Protein AF-A0A2K3KWX6-F1 (afdb_monomer_lite)

Secondary structure (DSSP, 8-state):
-HHHHHHHHHHHHHHIIIIIHHHHHHHHHTTSS--SSHHHHHHHHHHTT--GGGHHHHHHHHHHHHH--

Structure (mmCIF, N/CA/C/O backbone):
data_AF-A0A2K3KWX6-F1
#
_entry.id   AF-A0A2K3KWX6-F1
#
loop_
_atom_site.group_PDB
_atom_site.id
_atom_site.type_symbol
_atom_site.label_atom_id
_atom_site.label_alt_id
_atom_site.label_comp_id
_atom_site.label_asym_id
_atom_site.label_entity_id
_atom_site.label_seq_id
_atom_site.pdbx_PDB_ins_code
_atom_site.Cartn_x
_atom_site.Cartn_y
_atom_site.Cartn_z
_atom_site.occupancy
_atom_site.B_iso_or_equiv
_atom_site.auth_seq_id
_atom_site.auth_comp_id
_atom_site.auth_asym_id
_atom_site.auth_atom_id
_atom_site.pdbx_PDB_model_num
ATOM 1 N N . GLU A 1 1 ? 21.354 -4.352 -19.788 1.00 63.06 1 GLU A N 1
ATOM 2 C CA . GLU A 1 1 ? 21.168 -4.627 -18.348 1.00 63.06 1 GLU A CA 1
ATOM 3 C C . GLU A 1 1 ? 20.484 -3.459 -17.649 1.00 63.06 1 GLU A C 1
ATOM 5 O O . GLU A 1 1 ? 19.309 -3.600 -17.360 1.00 63.06 1 GLU A O 1
ATOM 10 N N . ILE A 1 2 ? 21.093 -2.270 -17.566 1.00 75.12 2 ILE A N 1
ATOM 11 C CA . ILE A 1 2 ? 20.518 -1.091 -16.871 1.00 75.12 2 ILE A CA 1
ATOM 12 C C . ILE A 1 2 ? 19.070 -0.748 -17.296 1.00 75.12 2 ILE A C 1
ATOM 14 O O . ILE A 1 2 ? 18.204 -0.555 -16.452 1.00 75.12 2 ILE A O 1
ATOM 18 N N . ALA A 1 3 ? 18.772 -0.731 -18.601 1.00 79.69 3 ALA A N 1
ATOM 19 C CA . ALA A 1 3 ? 17.431 -0.389 -19.094 1.00 79.69 3 ALA A CA 1
ATOM 20 C C . ALA A 1 3 ? 16.340 -1.418 -18.724 1.00 79.69 3 ALA A C 1
ATOM 22 O O . ALA A 1 3 ? 15.175 -1.055 -18.587 1.00 79.69 3 ALA A O 1
ATOM 23 N N . ALA A 1 4 ? 16.704 -2.697 -18.566 1.00 82.94 4 ALA A N 1
ATOM 24 C CA . ALA A 1 4 ? 15.762 -3.733 -18.142 1.00 82.94 4 ALA A CA 1
ATOM 25 C C . ALA A 1 4 ? 15.463 -3.613 -16.641 1.00 82.94 4 ALA A C 1
ATOM 27 O O . ALA A 1 4 ? 14.316 -3.761 -16.223 1.00 82.94 4 ALA A O 1
ATOM 28 N N . ASP A 1 5 ? 16.478 -3.270 -15.846 1.00 85.75 5 ASP A N 1
ATOM 29 C CA . ASP A 1 5 ? 16.325 -3.033 -14.412 1.00 85.75 5 ASP A CA 1
ATOM 30 C C . ASP A 1 5 ? 15.471 -1.788 -14.135 1.00 85.75 5 ASP A C 1
ATOM 32 O O . ASP A 1 5 ? 14.582 -1.826 -13.284 1.00 85.75 5 ASP A O 1
ATOM 36 N N . GLU A 1 6 ? 15.654 -0.710 -14.903 1.00 92.06 6 GLU A N 1
ATOM 37 C CA . GLU A 1 6 ? 14.799 0.481 -14.817 1.00 92.06 6 GLU A CA 1
ATOM 38 C C . GLU A 1 6 ? 13.325 0.173 -15.114 1.00 92.06 6 GLU A C 1
ATOM 40 O O . GLU A 1 6 ? 12.433 0.660 -14.414 1.00 92.06 6 GLU A O 1
ATOM 45 N N . ASP A 1 7 ? 13.054 -0.639 -16.137 1.00 93.25 7 ASP A N 1
ATOM 46 C CA . ASP A 1 7 ? 11.690 -1.033 -16.496 1.00 93.25 7 ASP A CA 1
ATOM 47 C C . ASP A 1 7 ? 11.049 -1.906 -15.406 1.00 93.25 7 ASP A C 1
ATOM 49 O O . ASP A 1 7 ? 9.891 -1.700 -15.031 1.00 93.25 7 ASP A O 1
ATOM 53 N N . ASN A 1 8 ? 11.824 -2.814 -14.811 1.00 91.88 8 ASN A N 1
ATOM 54 C CA . ASN A 1 8 ? 11.381 -3.619 -13.675 1.00 91.88 8 ASN A CA 1
ATOM 55 C C . ASN A 1 8 ? 11.018 -2.746 -12.465 1.00 91.88 8 ASN A C 1
ATOM 57 O O . ASN A 1 8 ? 9.956 -2.934 -11.870 1.00 91.88 8 ASN A O 1
ATOM 61 N N . VAL A 1 9 ? 11.839 -1.746 -12.127 1.00 92.19 9 VAL A N 1
ATOM 62 C CA . VAL A 1 9 ? 11.553 -0.817 -11.018 1.00 92.19 9 VAL A CA 1
ATOM 63 C C . VAL A 1 9 ? 10.272 -0.018 -11.271 1.00 92.19 9 VAL A C 1
ATOM 65 O O . VAL A 1 9 ? 9.477 0.183 -10.345 1.00 92.19 9 VAL A O 1
ATOM 68 N N . ARG A 1 10 ? 10.023 0.406 -12.517 1.00 92.50 10 ARG A N 1
ATOM 69 C CA . ARG A 1 10 ? 8.783 1.109 -12.890 1.00 92.50 10 ARG A CA 1
ATOM 70 C C . ARG A 1 10 ? 7.562 0.206 -12.747 1.00 92.50 10 ARG A C 1
ATOM 72 O O . ARG A 1 10 ? 6.591 0.615 -12.115 1.00 92.50 10 ARG A O 1
ATOM 79 N N . LYS A 1 11 ? 7.632 -1.025 -13.259 1.00 93.75 11 LYS A N 1
ATOM 80 C CA . LYS A 1 11 ? 6.551 -2.020 -13.155 1.00 93.75 11 LYS A CA 1
ATOM 81 C C . LYS A 1 11 ? 6.214 -2.359 -11.707 1.00 93.75 11 LYS A C 1
ATOM 83 O O . LYS A 1 11 ? 5.044 -2.378 -11.341 1.00 93.75 11 LYS A O 1
ATOM 88 N N . VAL A 1 12 ? 7.225 -2.576 -10.867 1.00 91.88 12 VAL A N 1
ATOM 89 C CA . VAL A 1 12 ? 7.025 -2.846 -9.434 1.00 91.88 12 VAL A CA 1
ATOM 90 C C . VAL A 1 12 ? 6.419 -1.634 -8.729 1.00 91.88 12 VAL A C 1
ATOM 92 O O . VAL A 1 12 ?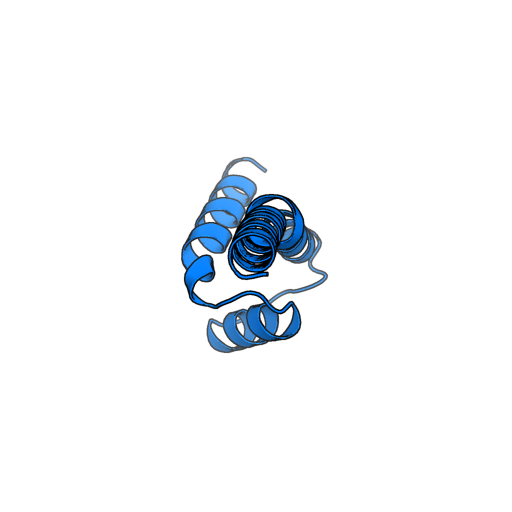 5.501 -1.789 -7.925 1.00 91.88 12 VAL A O 1
ATOM 95 N N . SER A 1 13 ? 6.878 -0.423 -9.057 1.00 90.81 13 SER A N 1
ATOM 96 C CA . SER A 1 13 ? 6.315 0.806 -8.481 1.00 90.81 13 SER A CA 1
ATOM 97 C C . SER A 1 13 ? 4.840 0.992 -8.849 1.00 90.81 13 SER A C 1
ATOM 99 O O . SER A 1 13 ? 4.048 1.354 -7.985 1.00 90.81 13 SER A O 1
ATOM 101 N N . GLN A 1 14 ? 4.462 0.697 -10.097 1.00 93.56 14 GLN A N 1
ATOM 102 C CA . GLN A 1 14 ? 3.064 0.716 -10.551 1.00 93.56 14 GLN A CA 1
ATOM 103 C C . GLN A 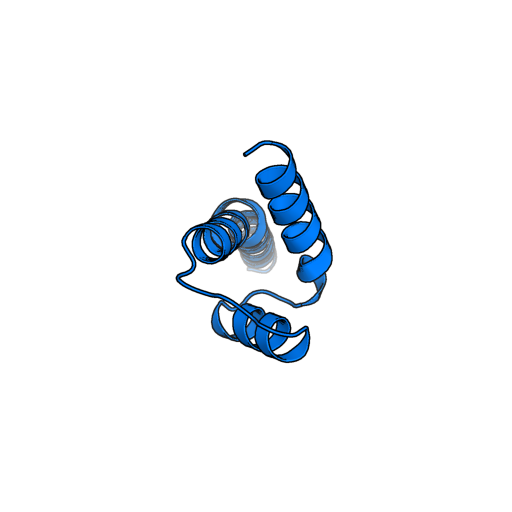1 14 ? 2.231 -0.368 -9.861 1.00 93.56 14 GLN A C 1
ATOM 105 O O . GLN A 1 14 ? 1.143 -0.104 -9.361 1.00 93.56 14 GLN A O 1
ATOM 110 N N . TYR A 1 15 ? 2.762 -1.586 -9.749 1.00 93.94 15 TYR A N 1
ATOM 111 C CA . TYR A 1 15 ? 2.084 -2.674 -9.046 1.00 93.94 15 TYR A CA 1
ATOM 112 C C . TYR A 1 15 ? 1.797 -2.328 -7.574 1.00 93.94 15 TYR A C 1
ATOM 114 O O . TYR A 1 15 ? 0.708 -2.604 -7.065 1.00 93.94 15 TYR A O 1
ATOM 122 N N . LEU A 1 16 ? 2.740 -1.667 -6.894 1.00 92.38 16 LEU A N 1
ATOM 123 C CA . LEU A 1 16 ? 2.546 -1.189 -5.524 1.00 92.38 16 LEU A CA 1
ATOM 124 C C . LEU A 1 16 ? 1.364 -0.210 -5.429 1.00 92.38 16 LEU A C 1
ATOM 126 O O . LEU A 1 16 ? 0.557 -0.312 -4.504 1.00 92.38 16 LEU A O 1
ATOM 130 N N . THR A 1 17 ? 1.251 0.732 -6.368 1.00 90.75 17 THR A N 1
ATOM 131 C CA . THR A 1 17 ? 0.200 1.759 -6.343 1.00 90.75 17 THR A CA 1
ATOM 132 C C . THR A 1 17 ? -1.161 1.270 -6.791 1.00 90.75 17 THR A C 1
ATOM 134 O O . THR A 1 17 ? -2.160 1.755 -6.260 1.00 90.75 17 THR A O 1
ATOM 137 N N . ASP A 1 18 ? -1.193 0.338 -7.735 1.00 92.31 18 ASP A N 1
ATOM 138 C CA . ASP A 1 18 ? -2.415 -0.025 -8.451 1.00 92.31 18 ASP A CA 1
ATOM 139 C C . ASP A 1 18 ? -3.032 -1.316 -7.910 1.00 92.31 18 ASP A C 1
ATOM 141 O O . ASP A 1 18 ? -4.227 -1.546 -8.078 1.00 92.31 18 ASP A O 1
ATOM 145 N N . VAL A 1 19 ? -2.236 -2.150 -7.232 1.00 93.06 19 VAL A N 1
ATOM 146 C CA . VAL A 1 19 ? -2.679 -3.449 -6.709 1.00 93.06 19 VAL A CA 1
ATOM 147 C C . VAL A 1 19 ? -2.508 -3.528 -5.199 1.00 93.06 19 VAL A C 1
ATOM 149 O O . VAL A 1 19 ? -3.481 -3.756 -4.482 1.00 93.06 19 VAL A O 1
ATOM 152 N N . VAL A 1 20 ? -1.288 -3.324 -4.695 1.00 94.06 20 VAL A N 1
ATOM 153 C CA . VAL A 1 20 ? -0.982 -3.550 -3.269 1.00 94.06 20 VAL A CA 1
ATOM 154 C C . VAL A 1 20 ? -1.690 -2.531 -2.378 1.00 94.06 20 VAL A C 1
ATOM 156 O O . VAL A 1 20 ? -2.312 -2.910 -1.390 1.00 94.06 20 VAL A O 1
ATOM 159 N N . LEU A 1 21 ? -1.634 -1.247 -2.7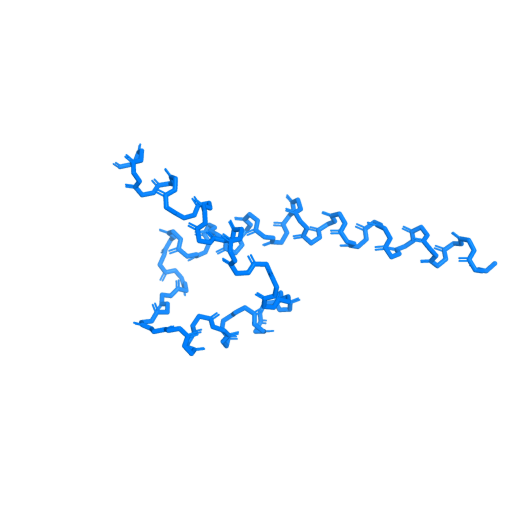38 1.00 92.75 21 LEU A N 1
ATOM 160 C CA . LEU A 1 21 ? -2.266 -0.176 -1.967 1.00 92.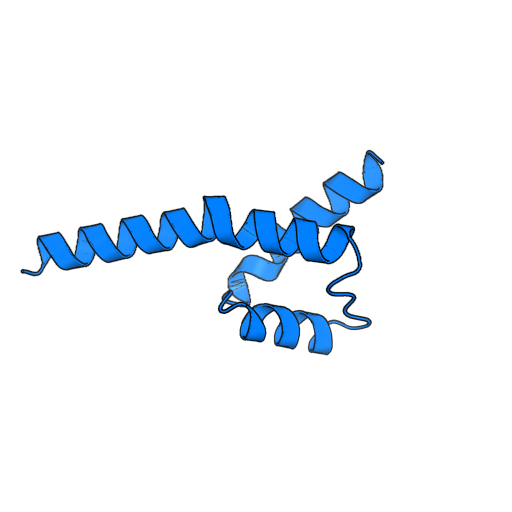75 21 LEU A CA 1
ATOM 161 C C . LEU A 1 21 ? -3.797 -0.317 -1.880 1.00 92.75 21 LEU A C 1
ATOM 163 O O . LEU A 1 21 ? -4.313 -0.298 -0.762 1.00 92.75 21 LEU A O 1
ATOM 167 N N . PRO A 1 22 ? -4.539 -0.499 -2.993 1.00 91.88 22 PRO A N 1
ATOM 168 C CA . PRO A 1 22 ? -5.982 -0.732 -2.930 1.00 91.88 22 PRO A CA 1
ATOM 169 C C . PRO A 1 22 ? -6.358 -1.986 -2.140 1.00 91.88 22 PRO A C 1
ATOM 171 O O . PRO A 1 22 ? -7.345 -1.963 -1.409 1.00 91.88 22 PRO A O 1
ATOM 174 N N . LYS A 1 23 ? -5.557 -3.056 -2.238 1.00 91.69 23 LYS A N 1
ATOM 175 C CA . LYS A 1 23 ? -5.766 -4.272 -1.448 1.00 91.69 23 LYS A CA 1
ATOM 176 C C . LYS A 1 23 ? -5.617 -4.001 0.050 1.00 91.69 23 LYS A C 1
ATOM 178 O O . LYS A 1 23 ? -6.514 -4.333 0.807 1.00 91.69 23 LYS A O 1
ATOM 183 N N . PHE A 1 24 ? -4.562 -3.301 0.460 1.00 92.44 24 PHE A N 1
ATOM 184 C CA . PHE A 1 24 ? -4.380 -2.922 1.863 1.00 92.44 24 PHE A CA 1
ATOM 185 C C . PHE A 1 24 ? -5.525 -2.042 2.387 1.00 92.44 24 PHE A C 1
ATOM 187 O O . PHE A 1 24 ? -6.003 -2.244 3.497 1.00 92.44 24 PHE A O 1
ATOM 194 N N . VAL A 1 25 ? -6.015 -1.091 1.582 1.00 90.38 25 VAL A N 1
ATOM 195 C CA . VAL A 1 25 ? -7.206 -0.295 1.933 1.00 90.38 25 VAL A CA 1
ATOM 196 C C . VAL A 1 25 ? -8.431 -1.193 2.123 1.00 90.38 25 VAL A C 1
ATOM 198 O O . VAL A 1 25 ? -9.210 -0.977 3.050 1.00 90.38 25 VAL A O 1
ATOM 201 N N . GLN A 1 26 ? -8.602 -2.210 1.278 1.00 89.31 26 GLN A N 1
ATOM 202 C CA . GLN A 1 26 ? -9.685 -3.176 1.422 1.00 89.31 26 GLN A CA 1
ATOM 203 C C . GLN A 1 26 ? -9.557 -3.992 2.714 1.00 89.31 26 GLN A C 1
ATOM 205 O O . GLN A 1 26 ? -10.558 -4.120 3.415 1.00 89.31 26 GLN A O 1
ATOM 210 N N . ASP A 1 27 ? -8.352 -4.446 3.062 1.00 89.62 27 ASP A N 1
ATOM 211 C CA . ASP A 1 27 ? -8.069 -5.195 4.297 1.00 89.62 27 ASP A CA 1
ATOM 212 C C . ASP A 1 27 ? -8.356 -4.346 5.559 1.00 89.62 27 ASP A C 1
ATOM 214 O O . ASP A 1 27 ? -8.836 -4.852 6.579 1.00 89.62 27 ASP A O 1
ATOM 218 N N . LEU A 1 28 ? -8.140 -3.024 5.481 1.00 87.88 28 LEU A N 1
ATOM 219 C CA . LEU A 1 28 ? -8.564 -2.073 6.519 1.00 87.88 28 LEU A CA 1
ATOM 220 C C . LEU A 1 28 ? -10.098 -1.955 6.598 1.00 87.88 28 LEU A C 1
ATOM 222 O O . LEU A 1 28 ? -10.668 -1.881 7.686 1.00 87.88 28 LEU A O 1
ATOM 226 N N . CYS A 1 29 ? -10.792 -1.942 5.456 1.00 84.56 29 CYS A N 1
ATOM 227 C CA . CYS A 1 29 ? -12.254 -1.855 5.403 1.00 84.56 29 CYS A CA 1
ATOM 228 C C . CYS A 1 29 ? -12.966 -3.141 5.848 1.00 84.56 29 CYS A C 1
ATOM 230 O O . CYS A 1 29 ? -14.093 -3.064 6.341 1.00 84.56 29 CYS A O 1
ATOM 232 N N . THR A 1 30 ? -12.357 -4.311 5.653 1.00 84.81 30 THR A N 1
ATOM 233 C CA . THR A 1 30 ? -12.895 -5.607 6.100 1.00 84.81 30 THR A CA 1
ATOM 234 C C . THR A 1 30 ? -12.601 -5.896 7.571 1.00 84.81 30 THR A C 1
ATOM 236 O O . THR A 1 30 ? -13.054 -6.921 8.077 1.00 84.81 30 THR A O 1
ATOM 239 N N . LEU A 1 31 ? -11.910 -4.983 8.270 1.00 78.50 31 LEU A N 1
ATOM 240 C CA . LEU A 1 31 ? -11.441 -5.140 9.652 1.00 78.50 31 LEU A CA 1
ATOM 241 C C . LEU A 1 31 ? -10.480 -6.327 9.841 1.00 78.50 31 LEU A C 1
ATOM 243 O O . LEU A 1 31 ? -10.272 -6.774 10.968 1.00 78.50 31 LEU A O 1
ATOM 247 N N . GLU A 1 32 ? -9.860 -6.818 8.765 1.00 76.00 32 GLU A N 1
ATOM 248 C CA . GLU A 1 32 ? -8.774 -7.803 8.857 1.00 76.00 32 GLU A CA 1
ATOM 249 C C . GLU A 1 32 ? -7.521 -7.166 9.468 1.00 76.00 32 GLU A C 1
ATOM 251 O O . GLU A 1 32 ? -6.792 -7.801 10.233 1.00 76.00 32 GLU A O 1
ATOM 256 N N . VAL A 1 33 ? -7.319 -5.876 9.191 1.00 76.25 33 VAL A N 1
ATOM 257 C CA . VAL A 1 33 ? -6.283 -5.041 9.793 1.00 76.25 33 VAL A CA 1
ATOM 258 C C . VAL A 1 33 ? -6.963 -3.816 10.402 1.00 76.25 33 VAL A C 1
ATOM 260 O O . VAL A 1 33 ? -7.501 -2.977 9.692 1.00 76.25 33 VAL A O 1
ATOM 263 N N . SER A 1 34 ? -6.955 -3.694 11.729 1.00 82.00 34 SER A N 1
ATOM 264 C CA . SER A 1 34 ? -7.583 -2.563 12.429 1.00 82.00 34 SER A CA 1
ATOM 265 C C . SER A 1 34 ? -6.576 -1.886 13.360 1.00 82.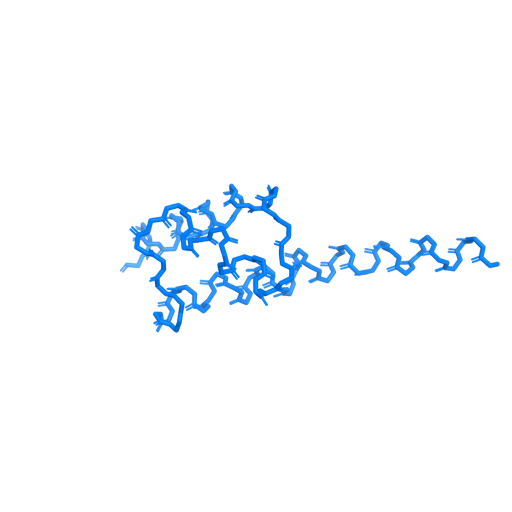00 34 SER A C 1
ATOM 267 O O . SER A 1 34 ? -6.510 -2.219 14.546 1.00 82.00 34 SER A O 1
ATOM 269 N N . PRO A 1 35 ? -5.758 -0.952 12.846 1.00 84.12 35 PRO A N 1
ATOM 270 C CA . PRO A 1 35 ? -4.807 -0.230 13.669 1.00 84.12 35 PRO A CA 1
ATOM 271 C C . PRO A 1 35 ? -5.537 0.762 14.578 1.00 84.12 35 PRO A C 1
ATOM 273 O O . PRO A 1 35 ? -6.339 1.572 14.119 1.00 84.12 35 PRO A O 1
ATOM 276 N N . MET A 1 36 ? -5.248 0.695 15.876 1.00 86.62 36 MET A N 1
ATOM 277 C CA . MET A 1 36 ? -5.879 1.550 16.891 1.00 86.62 36 MET A CA 1
ATOM 278 C C . MET A 1 36 ? -5.183 2.909 17.036 1.00 86.62 36 MET A C 1
ATOM 280 O O . MET A 1 36 ? -5.773 3.864 17.536 1.00 86.62 36 MET A O 1
ATOM 284 N N . ASP A 1 37 ? -3.927 3.000 16.604 1.00 88.56 37 ASP A N 1
ATOM 285 C CA . ASP A 1 37 ? -3.111 4.203 16.657 1.00 88.56 37 ASP A CA 1
ATOM 286 C C . ASP A 1 37 ? -2.176 4.307 15.439 1.00 88.56 37 ASP A C 1
ATOM 288 O O . ASP A 1 37 ? -2.055 3.395 14.613 1.00 88.56 37 ASP A O 1
ATOM 292 N N . GLY A 1 38 ? -1.506 5.457 15.314 1.00 88.12 38 GLY A N 1
ATOM 293 C CA . GLY A 1 38 ? -0.584 5.715 14.207 1.00 88.12 38 GLY A CA 1
ATOM 294 C C . GLY A 1 38 ? 0.632 4.782 14.190 1.00 88.12 38 GLY A C 1
ATOM 295 O O . GLY A 1 38 ? 1.180 4.521 13.116 1.00 88.12 38 GLY A O 1
ATOM 296 N N . GLN A 1 39 ? 1.036 4.248 15.347 1.00 92.12 39 GLN A N 1
ATOM 297 C CA . GLN A 1 39 ? 2.139 3.293 15.439 1.00 92.12 39 GLN A CA 1
ATOM 298 C C . GLN A 1 39 ? 1.738 1.951 14.818 1.00 92.12 39 GLN A C 1
ATOM 300 O O . GLN A 1 39 ? 2.404 1.486 13.895 1.00 92.12 39 GLN A O 1
ATOM 305 N N . THR A 1 40 ? 0.610 1.386 15.242 1.00 91.56 40 THR A N 1
ATOM 306 C CA . THR A 1 40 ? 0.059 0.130 14.717 1.00 91.56 40 THR A CA 1
ATOM 307 C C . THR A 1 40 ? -0.232 0.243 13.221 1.00 91.56 40 THR A C 1
ATOM 309 O O . THR A 1 40 ? 0.011 -0.696 12.467 1.00 91.56 40 THR A O 1
ATOM 312 N N . LEU A 1 41 ? -0.697 1.408 12.750 1.00 90.75 41 LEU A N 1
ATOM 313 C CA . LEU A 1 41 ? -0.887 1.662 11.317 1.00 90.75 41 LEU A CA 1
ATOM 314 C C . LEU A 1 41 ? 0.446 1.624 10.554 1.00 90.75 41 LEU A C 1
ATOM 316 O O . LEU A 1 41 ? 0.530 1.047 9.471 1.00 90.75 41 LEU A O 1
ATOM 320 N N . THR A 1 42 ? 1.497 2.212 11.123 1.00 92.81 42 THR A N 1
ATOM 321 C CA . THR A 1 42 ? 2.845 2.206 10.537 1.00 92.81 42 THR A CA 1
ATOM 322 C C . THR A 1 42 ? 3.429 0.792 10.494 1.00 92.81 42 THR A C 1
ATOM 324 O O . THR A 1 42 ? 4.000 0.386 9.482 1.00 92.81 42 THR A O 1
ATOM 327 N N . GLU A 1 43 ? 3.248 0.016 11.561 1.00 92.94 43 GLU A N 1
ATOM 328 C CA . GLU A 1 43 ? 3.658 -1.390 11.629 1.00 92.94 43 GLU A CA 1
ATOM 329 C C . GLU A 1 43 ? 2.890 -2.249 10.616 1.00 92.94 43 GLU A C 1
ATOM 331 O O . GLU A 1 43 ? 3.501 -3.048 9.906 1.00 92.94 43 GLU A O 1
ATOM 336 N N . ALA A 1 44 ? 1.581 -2.031 10.468 1.00 91.88 44 ALA A N 1
ATOM 337 C CA . ALA A 1 44 ? 0.756 -2.718 9.478 1.00 91.88 44 ALA A CA 1
ATOM 338 C C . ALA A 1 44 ? 1.199 -2.422 8.036 1.00 91.88 44 ALA A C 1
ATOM 340 O O . ALA A 1 44 ? 1.274 -3.342 7.217 1.00 91.88 44 ALA A O 1
ATOM 341 N N . LEU A 1 45 ? 1.549 -1.167 7.731 1.00 92.56 45 LEU A N 1
ATOM 342 C CA . LEU A 1 45 ? 2.111 -0.780 6.433 1.00 92.56 45 LEU A CA 1
ATOM 343 C C . LEU A 1 45 ? 3.431 -1.509 6.160 1.00 92.56 45 LEU A C 1
ATOM 345 O O . LEU A 1 45 ? 3.601 -2.097 5.091 1.00 92.56 45 LEU A O 1
ATOM 349 N N . HIS A 1 46 ? 4.340 -1.531 7.137 1.00 93.38 46 HIS A N 1
ATOM 350 C CA . HIS A 1 46 ? 5.610 -2.246 7.012 1.00 93.38 46 HIS A CA 1
ATOM 351 C C . HIS A 1 46 ? 5.426 -3.759 6.852 1.00 93.38 46 HIS A C 1
ATOM 353 O O . HIS A 1 46 ? 6.109 -4.359 6.023 1.00 93.38 46 HIS A O 1
ATOM 359 N N . ALA A 1 47 ? 4.488 -4.371 7.580 1.00 91.69 47 ALA A N 1
ATOM 360 C CA . ALA A 1 47 ? 4.177 -5.797 7.464 1.00 91.69 47 ALA A CA 1
ATOM 361 C C . ALA A 1 47 ? 3.685 -6.179 6.055 1.00 91.69 47 ALA A C 1
ATOM 363 O O . ALA A 1 47 ? 3.979 -7.273 5.577 1.00 91.69 47 ALA A O 1
ATOM 364 N N . HIS A 1 48 ? 3.004 -5.259 5.365 1.00 91.00 48 HIS A N 1
ATOM 365 C CA . HIS A 1 48 ? 2.556 -5.428 3.977 1.00 91.00 48 HIS A CA 1
ATOM 366 C C . HIS A 1 48 ? 3.598 -4.980 2.936 1.00 91.00 48 HIS A C 1
ATOM 368 O O . HIS A 1 48 ? 3.316 -4.983 1.738 1.00 91.00 48 HIS A O 1
ATOM 374 N N . GLY A 1 49 ? 4.802 -4.582 3.364 1.00 91.69 49 GLY A N 1
ATOM 375 C CA . GLY A 1 49 ? 5.860 -4.094 2.473 1.00 91.69 49 GLY A CA 1
ATOM 376 C C . GLY A 1 49 ? 5.558 -2.731 1.842 1.00 91.69 49 GLY A C 1
ATOM 377 O O . GLY A 1 49 ? 6.160 -2.366 0.831 1.00 91.69 49 GLY A O 1
ATOM 378 N N . ILE A 1 50 ? 4.628 -1.967 2.417 1.00 93.38 50 ILE A N 1
ATOM 379 C CA . ILE A 1 50 ? 4.232 -0.648 1.930 1.00 93.38 50 ILE A CA 1
ATOM 380 C C . ILE A 1 50 ? 5.093 0.406 2.620 1.00 93.38 50 ILE A C 1
ATOM 382 O O . ILE A 1 50 ? 5.195 0.474 3.844 1.00 93.38 50 ILE A O 1
ATOM 386 N N . ASN A 1 51 ? 5.711 1.275 1.820 1.00 93.38 51 ASN A N 1
ATOM 387 C CA . ASN A 1 51 ? 6.463 2.398 2.361 1.00 93.38 51 ASN A CA 1
ATOM 388 C C . ASN A 1 51 ? 5.515 3.394 3.051 1.00 93.38 51 ASN A C 1
ATOM 390 O O . ASN A 1 51 ? 4.511 3.811 2.473 1.00 93.38 51 ASN A O 1
ATOM 394 N N . VAL A 1 52 ? 5.881 3.850 4.247 1.00 91.69 52 VAL A N 1
ATOM 395 C CA . VAL A 1 52 ? 5.086 4.788 5.062 1.00 91.69 52 VAL A CA 1
ATOM 396 C C . VAL A 1 52 ? 4.792 6.107 4.341 1.00 91.69 52 VAL A C 1
ATOM 398 O O . VAL A 1 52 ? 3.790 6.748 4.636 1.00 91.69 52 VAL A O 1
ATOM 401 N N . ARG A 1 53 ? 5.570 6.493 3.318 1.00 92.69 53 ARG A N 1
ATOM 402 C CA . ARG A 1 53 ? 5.249 7.632 2.436 1.00 92.69 53 ARG A CA 1
ATOM 403 C C . ARG A 1 53 ? 3.833 7.563 1.853 1.00 92.69 53 ARG A C 1
ATOM 405 O O . ARG A 1 53 ? 3.240 8.605 1.588 1.00 92.69 53 ARG A O 1
ATOM 412 N N . TYR A 1 54 ? 3.294 6.365 1.646 1.00 92.44 54 TYR A N 1
ATOM 413 C CA . TYR A 1 54 ? 1.965 6.175 1.071 1.00 92.44 54 TYR A CA 1
ATOM 414 C C . TYR A 1 54 ? 0.823 6.283 2.090 1.00 92.44 54 TYR A C 1
ATOM 416 O O . TYR A 1 54 ? -0.336 6.222 1.687 1.00 92.44 54 TYR A O 1
ATOM 424 N N . ILE A 1 55 ? 1.116 6.501 3.378 1.00 90.81 55 ILE A N 1
ATOM 425 C CA . ILE A 1 55 ? 0.104 6.595 4.440 1.00 90.81 55 ILE A CA 1
ATOM 426 C C . ILE A 1 55 ? -0.963 7.657 4.149 1.00 90.81 55 ILE A C 1
ATOM 428 O O . ILE A 1 55 ? -2.142 7.396 4.346 1.00 90.81 55 ILE A O 1
ATOM 432 N N . GLY A 1 56 ? -0.576 8.814 3.596 1.00 90.12 56 GLY A N 1
ATOM 433 C CA . GLY A 1 56 ? -1.526 9.869 3.227 1.00 90.12 56 GLY A CA 1
ATOM 434 C C . GLY A 1 56 ? -2.525 9.401 2.169 1.00 90.12 56 GLY A C 1
ATOM 435 O O . GLY A 1 56 ? -3.723 9.585 2.331 1.00 90.12 56 GLY A O 1
ATOM 436 N N . LYS A 1 57 ? -2.048 8.679 1.146 1.00 89.38 57 LYS A N 1
ATOM 437 C CA . LYS A 1 57 ? -2.905 8.119 0.093 1.00 89.38 57 LYS A CA 1
ATOM 438 C C . LYS A 1 57 ? -3.863 7.060 0.644 1.00 89.38 57 LYS A C 1
ATOM 440 O O . LYS A 1 57 ? -5.012 7.007 0.223 1.00 89.38 57 LYS A O 1
ATOM 445 N N . VAL A 1 58 ? -3.404 6.235 1.589 1.00 89.75 58 VAL A N 1
ATOM 446 C CA . VAL A 1 58 ? -4.259 5.256 2.281 1.00 89.75 58 VAL A CA 1
ATOM 447 C C . VAL A 1 58 ? -5.349 5.966 3.082 1.00 89.75 58 VAL A C 1
ATOM 449 O O . VAL A 1 58 ? -6.514 5.601 2.961 1.00 89.75 58 VAL A O 1
ATOM 452 N N . ILE A 1 59 ? -4.990 6.994 3.856 1.00 87.31 59 ILE A N 1
ATOM 453 C CA . ILE A 1 59 ? -5.940 7.783 4.653 1.00 87.31 59 ILE A CA 1
ATOM 454 C C . ILE A 1 59 ? -6.976 8.454 3.754 1.00 87.31 59 ILE A C 1
ATOM 456 O O . ILE A 1 59 ? -8.165 8.380 4.057 1.00 87.31 59 ILE A O 1
ATOM 460 N N . ASP A 1 60 ? -6.548 9.050 2.641 1.00 88.88 60 ASP A N 1
ATOM 461 C CA . ASP A 1 60 ? -7.462 9.637 1.665 1.00 88.88 60 ASP A CA 1
ATOM 462 C C . ASP A 1 60 ? -8.442 8.571 1.158 1.00 88.88 60 ASP A C 1
ATOM 464 O O . ASP A 1 60 ? -9.652 8.743 1.273 1.00 88.88 60 ASP A O 1
ATOM 468 N N . CYS A 1 61 ? -7.956 7.420 0.688 1.00 85.56 61 CYS A N 1
ATOM 469 C CA . CYS A 1 61 ? -8.829 6.346 0.209 1.00 85.56 61 CYS A CA 1
ATOM 470 C C . CYS A 1 61 ? -9.822 5.854 1.278 1.00 85.56 61 CYS A C 1
ATOM 472 O O . CYS A 1 61 ? -11.003 5.689 0.974 1.00 85.56 61 CYS A O 1
ATOM 474 N N . VAL A 1 62 ? -9.374 5.647 2.520 1.00 83.25 62 VAL A N 1
ATOM 475 C CA . VAL A 1 62 ? -10.235 5.188 3.623 1.00 83.25 62 VAL A CA 1
ATOM 476 C C . VAL A 1 62 ? -11.268 6.250 4.005 1.00 83.25 62 VAL A C 1
ATOM 478 O O . VAL A 1 62 ? -12.435 5.914 4.171 1.00 83.25 62 VAL A O 1
ATOM 481 N N . SER A 1 63 ? -10.874 7.523 4.098 1.00 79.81 63 SER A N 1
ATOM 482 C CA . SER A 1 63 ? -11.771 8.649 4.399 1.00 79.81 63 SER A CA 1
ATOM 483 C C . SER A 1 63 ? -12.875 8.794 3.348 1.00 79.81 63 SER A C 1
ATOM 485 O O . SER A 1 63 ? -14.054 8.932 3.675 1.00 79.81 63 SER A O 1
ATOM 487 N N . TRP A 1 64 ? -12.512 8.684 2.067 1.00 74.06 64 TRP A N 1
ATOM 488 C CA . TRP A 1 64 ? -13.482 8.680 0.974 1.00 74.06 64 TRP A CA 1
ATOM 489 C C . TRP A 1 64 ? -14.453 7.494 1.072 1.00 74.06 64 TRP A C 1
ATOM 491 O O . TRP A 1 64 ? -15.652 7.669 0.864 1.00 74.06 64 TRP A O 1
ATOM 501 N N . LEU A 1 65 ? -13.965 6.301 1.424 1.00 65.62 65 LEU A N 1
ATOM 502 C CA . LEU A 1 65 ? -14.795 5.099 1.564 1.00 65.62 65 LEU A CA 1
ATOM 503 C C . LEU A 1 65 ? -15.743 5.157 2.768 1.00 65.62 65 LEU A C 1
ATOM 505 O O . LEU A 1 65 ? -16.874 4.698 2.647 1.00 65.62 65 LEU A O 1
ATOM 509 N N . THR A 1 66 ? -15.323 5.709 3.908 1.00 64.81 66 THR A N 1
ATOM 510 C CA . THR A 1 66 ? -16.173 5.830 5.107 1.00 64.81 66 THR A CA 1
ATOM 511 C C . THR A 1 66 ? -17.183 6.969 5.015 1.00 64.81 66 THR A C 1
ATOM 513 O O . THR A 1 66 ? -18.208 6.917 5.682 1.00 64.81 66 THR A O 1
ATOM 516 N N . CYS A 1 67 ? -16.931 7.992 4.193 1.00 56.03 67 CYS A N 1
ATOM 517 C CA . CYS A 1 67 ? -17.867 9.101 3.990 1.00 56.03 67 CYS A CA 1
ATOM 518 C C . CYS A 1 67 ? -19.010 8.757 3.010 1.00 56.03 67 CYS A C 1
ATOM 520 O O . CYS A 1 67 ? -20.084 9.349 3.089 1.00 56.03 67 CYS A O 1
ATOM 522 N N . PHE A 1 68 ? -18.795 7.796 2.103 1.00 55.66 68 PHE A N 1
ATOM 523 C CA . PHE A 1 68 ? -19.779 7.359 1.097 1.00 55.66 68 PHE A CA 1
ATOM 524 C C . PHE A 1 68 ? -20.433 5.998 1.387 1.00 55.66 68 PHE A C 1
ATOM 526 O O . PHE A 1 68 ? -21.206 5.506 0.560 1.00 55.66 68 PHE A O 1
ATOM 533 N N . LYS A 1 69 ? -20.134 5.388 2.534 1.00 51.12 69 LYS A N 1
ATOM 534 C CA . LYS A 1 69 ? -20.710 4.121 2.992 1.00 51.12 69 LYS A CA 1
ATOM 535 C C . LYS A 1 69 ? -21.534 4.349 4.249 1.00 51.12 69 LYS A C 1
ATOM 537 O O . LYS A 1 69 ? -22.614 3.727 4.334 1.00 51.12 69 LYS A O 1
#

Foldseek 3Di:
DVVVVVVVV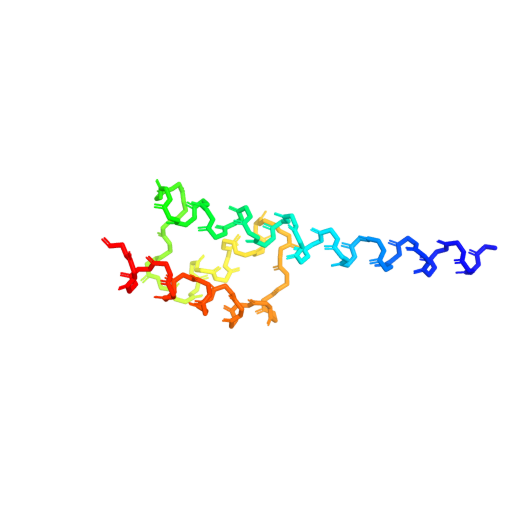VVVVCCCVPPLLVVLLVCCVVVVQPDPDPVSVCVSCVVSVHDCVCVVVSCVVNVVVVVVD

Organism: Trifolium pratense (NCBI:txid57577)

Sequence (69 aa):
EIAADEDNVRKVSQYLTDVVLPKFVQDLCTLEVSPMDGQTLTEALHAHGINVRYIGKVIDCVSWLTCFK

Radius of gyration: 13.96 Å; chains: 1; bounding box: 42×18×36 Å

pLDDT: mean 86.36, std 9.8, range [51.12, 94.06]

InterPro domains:
  IPR027523 CLU domain containing protein [PTHR12601] (1-62)
  IPR033646 CLU central domain [PF12807] (33-60)